Protein AF-A0A562Q9D6-F1 (afdb_monomer_lite)

Radius of gyration: 17.8 Å; chains: 1; bounding box: 29×36×45 Å

pLDDT: mean 79.84, std 12.7, range [39.81, 97.12]

Sequence (45 aa):
MMPGIPERRTHSYVRHGATTLFAALDVASGFVIGKCYKRHRAVES

Secondary structure (DSSP, 8-state):
--TT------TT------PEEEEEE-TTT-PEEEEEE--------

Organism: NCBI:txid990078

Structure (mmCIF, N/CA/C/O backbone):
data_AF-A0A562Q9D6-F1
#
_entry.id   AF-A0A562Q9D6-F1
#
loop_
_atom_site.group_PDB
_atom_site.id
_atom_site.type_symbol
_atom_site.label_atom_id
_atom_site.label_alt_id
_atom_site.label_comp_id
_atom_site.label_asym_id
_atom_site.label_entity_id
_atom_site.label_seq_id
_atom_site.pdbx_PDB_ins_code
_atom_site.Cartn_x
_atom_site.Cartn_y
_atom_site.Cartn_z
_atom_site.occupancy
_atom_site.B_iso_or_equiv
_atom_site.auth_seq_id
_atom_site.auth_comp_id
_atom_site.auth_asym_id
_atom_site.auth_atom_id
_atom_site.pdbx_PDB_model_num
ATOM 1 N N . MET A 1 1 ? 4.012 16.462 -25.132 1.00 69.12 1 MET A N 1
ATOM 2 C CA . MET A 1 1 ? 3.485 15.097 -25.357 1.00 69.12 1 MET A CA 1
ATOM 3 C C . MET A 1 1 ? 2.152 15.217 -26.072 1.00 69.12 1 MET A C 1
ATOM 5 O O . MET A 1 1 ? 1.325 15.994 -25.616 1.00 69.12 1 MET A O 1
ATOM 9 N N . MET A 1 2 ? 1.963 14.520 -27.195 1.00 79.75 2 MET A N 1
ATOM 10 C CA . MET A 1 2 ? 0.672 14.487 -27.888 1.00 79.75 2 MET A CA 1
ATOM 11 C C . MET A 1 2 ? -0.231 13.449 -27.200 1.00 79.75 2 MET A C 1
ATOM 13 O O . MET A 1 2 ? 0.220 12.316 -27.009 1.00 79.75 2 MET A O 1
ATOM 17 N N . PRO A 1 3 ? -1.466 13.796 -26.803 1.00 70.56 3 PRO A N 1
ATOM 18 C CA . PRO A 1 3 ? -2.402 12.829 -26.238 1.00 70.56 3 PRO A CA 1
ATOM 19 C C . PRO A 1 3 ? -2.651 11.692 -27.239 1.00 70.56 3 PRO A C 1
ATOM 21 O O . PRO A 1 3 ? -2.898 11.950 -28.413 1.00 70.56 3 PRO A O 1
ATOM 24 N N . GLY A 1 4 ? -2.567 10.439 -26.789 1.00 80.25 4 GLY A N 1
ATOM 25 C CA . GLY A 1 4 ? -2.868 9.262 -27.617 1.00 80.25 4 GLY A CA 1
ATOM 26 C C . GLY A 1 4 ? -1.683 8.633 -28.359 1.00 80.25 4 GLY A C 1
ATOM 27 O O . GLY A 1 4 ? -1.847 7.556 -28.924 1.00 80.25 4 GLY A O 1
ATOM 28 N N . ILE A 1 5 ? -0.484 9.228 -28.318 1.00 79.00 5 ILE A N 1
ATOM 29 C CA . ILE A 1 5 ? 0.734 8.576 -28.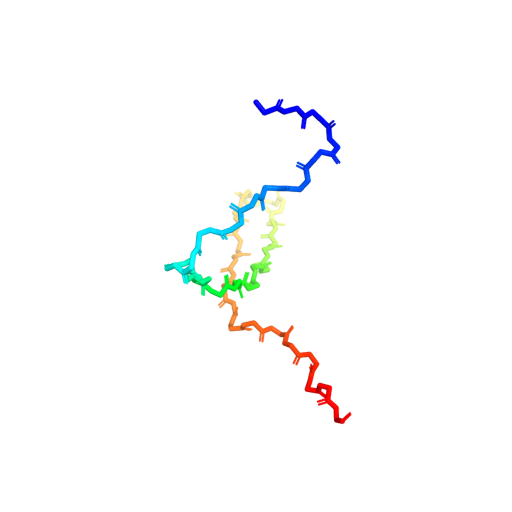825 1.00 79.00 5 ILE A CA 1
ATOM 30 C C . ILE A 1 5 ? 1.465 7.915 -27.646 1.00 79.00 5 ILE A C 1
ATOM 32 O O . ILE A 1 5 ? 1.925 8.634 -26.754 1.00 79.00 5 ILE A O 1
ATOM 36 N N . PRO A 1 6 ? 1.596 6.571 -27.611 1.00 72.62 6 PRO A N 1
ATOM 37 C CA . PRO A 1 6 ? 2.384 5.906 -26.587 1.00 72.62 6 PRO A CA 1
ATOM 38 C C . PRO A 1 6 ? 3.838 6.368 -26.668 1.00 72.62 6 PRO A C 1
ATOM 40 O O . PRO A 1 6 ? 4.433 6.438 -27.744 1.00 72.62 6 PRO A O 1
ATOM 43 N N . GLU A 1 7 ? 4.418 6.672 -25.514 1.00 74.00 7 GLU A N 1
ATOM 44 C CA . GLU A 1 7 ? 5.803 7.108 -25.420 1.00 74.00 7 GLU A CA 1
ATOM 45 C C . GLU A 1 7 ? 6.753 6.039 -25.985 1.00 74.00 7 GLU A C 1
ATOM 47 O O . GLU A 1 7 ? 6.737 4.874 -25.570 1.00 74.00 7 GLU A O 1
ATOM 52 N N . ARG A 1 8 ? 7.590 6.432 -26.956 1.00 71.81 8 ARG A N 1
ATOM 53 C CA . ARG A 1 8 ? 8.638 5.568 -27.512 1.00 71.81 8 ARG A CA 1
ATOM 54 C C . ARG A 1 8 ? 9.672 5.306 -26.422 1.00 71.81 8 ARG A C 1
ATOM 56 O O . ARG A 1 8 ? 10.390 6.212 -26.013 1.00 71.81 8 ARG A O 1
ATOM 63 N N . ARG A 1 9 ? 9.766 4.060 -25.962 1.00 70.94 9 ARG A N 1
ATOM 64 C CA . ARG A 1 9 ? 10.789 3.656 -24.994 1.00 70.94 9 ARG A CA 1
ATOM 65 C C . ARG A 1 9 ? 12.150 3.570 -25.672 1.00 70.94 9 ARG A C 1
ATOM 67 O O . ARG A 1 9 ? 12.299 2.886 -26.680 1.00 70.94 9 ARG A O 1
ATOM 74 N N . THR A 1 10 ? 13.137 4.245 -25.097 1.00 76.00 10 THR A N 1
ATOM 75 C CA . THR A 1 10 ? 14.545 4.137 -25.490 1.00 76.00 10 THR A CA 1
ATOM 76 C C . THR A 1 10 ? 15.055 2.715 -25.235 1.00 76.00 10 THR A C 1
ATOM 78 O O . THR A 1 10 ? 14.636 2.072 -24.275 1.00 76.00 10 THR A O 1
ATOM 81 N N . HIS A 1 11 ? 15.987 2.230 -26.061 1.00 78.56 11 HIS A N 1
ATOM 82 C CA . HIS A 1 11 ? 16.589 0.891 -25.945 1.00 78.56 11 HIS A CA 1
ATOM 83 C C . HIS A 1 11 ? 17.137 0.585 -24.535 1.00 78.56 11 HIS A C 1
ATOM 85 O O . HIS A 1 11 ? 17.059 -0.543 -24.064 1.00 78.56 11 HIS A O 1
ATOM 91 N N . SER A 1 12 ? 17.620 1.605 -23.823 1.00 79.12 12 SER A N 1
ATOM 92 C CA . SER A 1 12 ? 18.176 1.479 -22.468 1.00 79.12 12 SER A CA 1
ATOM 93 C C . SER A 1 12 ? 17.135 1.584 -21.345 1.00 79.12 12 SER A C 1
ATOM 95 O O . SER A 1 12 ? 17.486 1.834 -20.194 1.00 79.12 12 SER A O 1
ATOM 97 N N . TYR A 1 13 ? 15.845 1.456 -21.650 1.00 72.44 13 TYR A N 1
ATOM 98 C CA . TYR A 1 13 ? 14.795 1.626 -20.655 1.00 72.44 13 TYR A CA 1
ATOM 99 C C . TYR A 1 13 ? 14.660 0.399 -19.738 1.00 72.44 13 TYR A C 1
ATOM 101 O O . TYR A 1 13 ? 14.136 -0.645 -20.131 1.00 72.44 13 TYR A O 1
ATOM 109 N N . VAL A 1 14 ? 15.078 0.557 -18.480 1.00 74.38 14 VAL A N 1
ATOM 110 C CA . VAL A 1 14 ? 14.940 -0.454 -17.422 1.00 74.38 14 VAL A CA 1
ATOM 111 C C . VAL A 1 14 ? 13.715 -0.141 -16.557 1.00 74.38 14 VAL A C 1
ATOM 113 O O . VAL A 1 14 ? 13.555 0.966 -16.048 1.00 74.38 14 VAL A O 1
ATOM 116 N N . ARG A 1 15 ? 12.825 -1.124 -16.364 1.00 73.62 15 ARG A N 1
ATOM 117 C CA . ARG A 1 15 ? 11.668 -1.002 -15.456 1.00 73.62 15 ARG A CA 1
ATOM 118 C C . ARG A 1 15 ? 12.075 -1.418 -14.045 1.00 73.62 15 ARG A C 1
ATOM 120 O O . ARG A 1 15 ? 12.343 -2.593 -13.812 1.00 73.62 15 ARG A O 1
ATOM 127 N N . HIS A 1 16 ? 12.002 -0.495 -13.090 1.00 73.56 16 HIS A N 1
ATOM 128 C CA . HIS A 1 16 ? 12.250 -0.746 -11.661 1.00 73.56 16 HIS A CA 1
ATOM 129 C C . HIS A 1 16 ? 11.091 -1.477 -10.957 1.00 73.56 16 HIS A C 1
ATOM 131 O O . HIS A 1 16 ? 10.673 -1.098 -9.869 1.00 73.56 16 HIS A O 1
ATOM 137 N N . GLY A 1 17 ? 10.551 -2.526 -11.588 1.00 71.81 17 GLY A N 1
ATOM 138 C CA . GLY A 1 17 ? 9.439 -3.308 -11.051 1.00 71.81 17 GLY A CA 1
ATOM 139 C C . GLY A 1 17 ? 8.202 -2.467 -10.707 1.00 71.81 17 GLY A C 1
ATOM 140 O O . GLY A 1 17 ? 8.090 -1.297 -11.051 1.00 71.81 17 GLY A O 1
ATOM 141 N N . ALA A 1 18 ? 7.229 -3.096 -10.062 1.00 76.50 18 ALA A N 1
ATOM 142 C CA . ALA A 1 18 ? 6.135 -2.410 -9.388 1.00 76.50 18 ALA A CA 1
ATOM 143 C C . ALA A 1 18 ? 5.934 -3.144 -8.063 1.00 76.50 18 ALA A C 1
ATOM 145 O O . ALA A 1 18 ? 5.892 -4.376 -8.060 1.00 76.50 18 ALA A O 1
ATOM 146 N N . THR A 1 19 ? 5.864 -2.408 -6.962 1.00 83.00 19 THR A N 1
ATOM 147 C CA . THR A 1 19 ? 5.638 -2.956 -5.619 1.00 83.00 19 THR A CA 1
ATOM 148 C C . THR A 1 19 ? 4.165 -2.789 -5.272 1.00 83.00 19 THR A C 1
ATOM 150 O O . THR A 1 19 ? 3.557 -1.786 -5.642 1.00 83.00 19 THR A O 1
ATOM 153 N N . THR A 1 20 ? 3.579 -3.761 -4.578 1.00 83.94 20 THR A N 1
ATOM 154 C CA . THR A 1 20 ? 2.183 -3.674 -4.140 1.00 83.94 20 THR A CA 1
ATOM 155 C C . THR A 1 20 ? 2.136 -3.049 -2.748 1.00 83.94 20 THR A C 1
ATOM 157 O O . THR A 1 20 ? 2.769 -3.568 -1.832 1.00 83.94 20 THR A O 1
ATOM 160 N N . LEU A 1 21 ? 1.399 -1.951 -2.575 1.00 88.62 21 LEU A N 1
ATOM 161 C CA . LEU A 1 21 ? 1.151 -1.325 -1.274 1.00 88.62 21 LEU A CA 1
ATOM 162 C C . LEU A 1 21 ? -0.256 -1.689 -0.793 1.00 88.62 21 LEU A C 1
ATOM 164 O O . LEU A 1 21 ? -1.225 -1.449 -1.508 1.00 88.62 21 LEU A O 1
ATOM 168 N N . PHE A 1 22 ? -0.358 -2.213 0.428 1.00 87.75 22 PHE A N 1
ATOM 169 C CA . PHE A 1 22 ? -1.620 -2.306 1.162 1.00 87.75 22 PHE A CA 1
ATOM 170 C C . PHE A 1 22 ? -1.578 -1.337 2.335 1.00 87.75 22 PHE A C 1
ATOM 172 O O . PHE A 1 22 ? -0.568 -1.281 3.038 1.00 87.75 22 PHE A O 1
ATOM 179 N N . ALA A 1 23 ? -2.661 -0.595 2.548 1.00 92.50 23 ALA A N 1
ATOM 180 C CA . ALA A 1 23 ? -2.794 0.339 3.656 1.00 92.50 23 ALA A CA 1
ATOM 181 C C . ALA A 1 23 ? -4.215 0.300 4.225 1.00 92.50 23 ALA A C 1
ATOM 183 O O . ALA A 1 23 ? -5.181 0.134 3.481 1.00 92.50 23 ALA A O 1
ATOM 184 N N . ALA A 1 24 ? -4.322 0.466 5.538 1.00 94.50 24 AL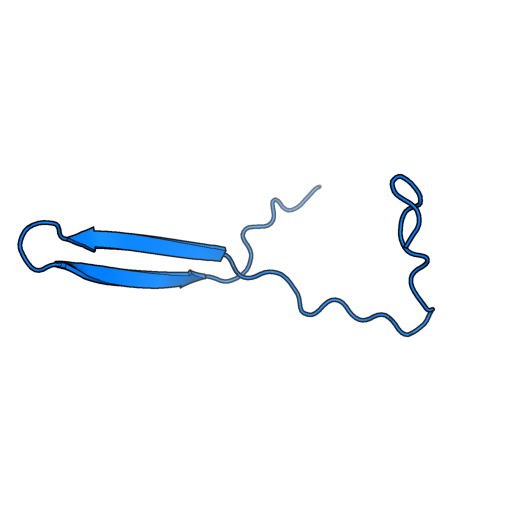A A N 1
ATOM 185 C CA . ALA A 1 24 ? -5.568 0.600 6.273 1.00 94.50 24 ALA A CA 1
ATOM 186 C C . ALA A 1 24 ? -5.472 1.808 7.210 1.00 94.50 24 ALA A C 1
ATOM 188 O O . ALA A 1 24 ? -4.431 2.039 7.825 1.00 94.50 24 ALA A O 1
ATOM 189 N N . LEU A 1 25 ? -6.558 2.568 7.308 1.00 96.31 25 LEU A N 1
ATOM 190 C CA . LEU A 1 25 ? -6.699 3.687 8.233 1.00 96.31 25 LEU A CA 1
ATOM 191 C C . LEU A 1 25 ? -7.488 3.218 9.457 1.00 96.31 25 LEU A C 1
ATOM 193 O O . LEU A 1 25 ? -8.608 2.731 9.307 1.00 96.31 25 LEU A O 1
ATOM 197 N N . ASP A 1 26 ? -6.929 3.399 10.650 1.00 95.06 26 ASP A N 1
ATOM 198 C CA . ASP A 1 26 ? -7.706 3.349 11.883 1.00 95.06 26 ASP A CA 1
ATOM 199 C C . ASP A 1 26 ? -8.407 4.696 12.097 1.00 95.06 26 ASP A C 1
ATOM 201 O O . ASP A 1 26 ? -7.763 5.726 12.287 1.00 95.06 26 ASP A O 1
ATOM 205 N N . VAL A 1 27 ? -9.739 4.693 12.059 1.00 95.12 27 VAL A N 1
ATOM 206 C CA . VAL A 1 27 ? -10.555 5.915 12.136 1.00 95.12 27 VAL A CA 1
ATOM 207 C C . VAL A 1 27 ? -10.553 6.513 13.544 1.00 95.12 27 VAL A C 1
ATOM 209 O O . VAL A 1 27 ? -10.678 7.725 13.688 1.00 95.12 27 VAL A O 1
ATOM 212 N N . ALA A 1 28 ? -10.389 5.687 14.581 1.00 95.75 28 ALA A N 1
ATOM 213 C CA . ALA A 1 28 ? -10.422 6.154 15.964 1.00 95.75 28 ALA A CA 1
ATOM 214 C C . ALA A 1 28 ? -9.149 6.924 16.348 1.00 95.75 28 ALA A C 1
ATOM 216 O O . ALA A 1 28 ? -9.235 7.951 17.018 1.00 95.75 28 ALA A O 1
ATOM 217 N N . SER A 1 29 ? -7.975 6.449 15.915 1.00 96.12 29 SER A N 1
ATOM 218 C CA . SER A 1 29 ? -6.688 7.105 16.194 1.00 96.12 29 SER A CA 1
ATOM 219 C C . SER A 1 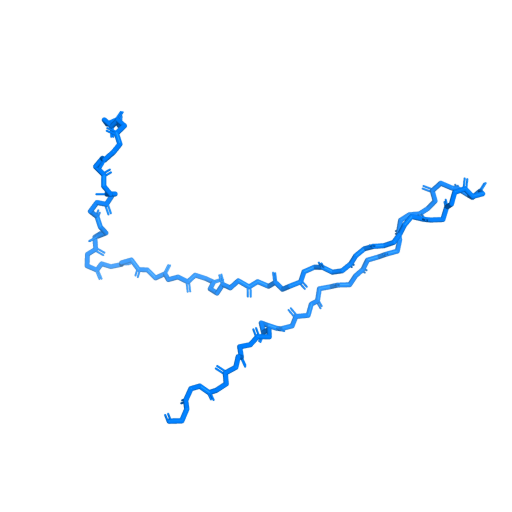29 ? -6.170 7.995 15.060 1.00 96.12 29 SER A C 1
ATOM 221 O O . SER A 1 29 ? -5.264 8.797 15.280 1.00 96.12 29 SER A O 1
ATOM 223 N N . GLY A 1 30 ? -6.700 7.850 13.842 1.00 95.69 30 GLY A N 1
ATOM 224 C CA . GLY A 1 30 ? -6.182 8.505 12.638 1.00 95.69 30 GLY A CA 1
ATOM 225 C C . GLY A 1 30 ? -4.882 7.891 12.102 1.00 95.69 30 GLY A C 1
ATOM 226 O O . GLY A 1 30 ? -4.280 8.442 11.178 1.00 95.69 30 GLY A O 1
ATOM 227 N N . PHE A 1 31 ? -4.422 6.769 12.662 1.00 97.12 31 PHE A N 1
ATOM 228 C CA . PHE A 1 31 ? -3.174 6.131 12.256 1.00 97.12 31 PHE A CA 1
ATOM 229 C C . PHE A 1 31 ? -3.346 5.278 10.994 1.00 97.12 31 PHE A C 1
ATOM 231 O O . PHE A 1 31 ? -4.301 4.513 10.860 1.00 97.12 31 PHE A O 1
ATOM 238 N N . VAL A 1 32 ? -2.382 5.365 10.075 1.00 94.69 32 VAL A N 1
ATOM 239 C CA . VAL A 1 32 ? -2.353 4.543 8.860 1.00 94.69 32 VAL A CA 1
ATOM 240 C C . VAL A 1 32 ? -1.347 3.411 9.026 1.00 94.69 32 VAL A C 1
ATOM 242 O O . VAL A 1 32 ? -0.154 3.639 9.213 1.00 94.69 32 VAL A O 1
ATOM 245 N N . ILE A 1 33 ? -1.824 2.178 8.887 1.00 93.62 33 ILE A N 1
ATOM 246 C CA . ILE A 1 33 ? -1.007 0.966 8.900 1.00 93.62 33 ILE A CA 1
ATOM 247 C C . ILE A 1 33 ? -0.841 0.505 7.457 1.00 93.62 33 ILE A C 1
ATOM 249 O O . ILE A 1 33 ? -1.825 0.177 6.798 1.00 93.62 33 ILE A O 1
ATOM 253 N N . GLY A 1 34 ? 0.395 0.442 6.962 1.00 92.31 34 GLY A N 1
ATOM 254 C CA . GLY A 1 34 ? 0.667 -0.005 5.5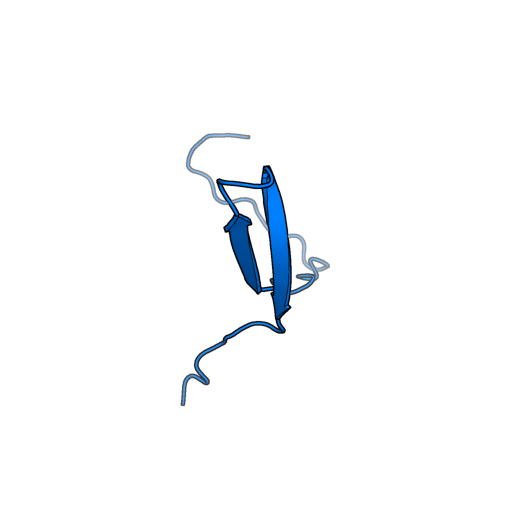98 1.00 92.31 34 GLY A CA 1
ATOM 255 C C . GLY A 1 34 ? 1.885 -0.911 5.476 1.00 92.31 34 GLY A C 1
ATOM 256 O O . GLY A 1 34 ? 2.816 -0.837 6.277 1.00 92.31 34 GLY A O 1
ATOM 257 N N . LYS A 1 35 ? 1.871 -1.786 4.465 1.00 91.38 35 LYS A N 1
ATOM 258 C CA . LYS A 1 35 ? 2.983 -2.680 4.119 1.00 91.38 35 LYS A CA 1
ATOM 259 C C . LYS A 1 35 ? 3.151 -2.791 2.608 1.00 91.38 35 LYS A C 1
ATOM 261 O O . LYS A 1 35 ? 2.187 -2.972 1.862 1.00 91.38 35 LYS A O 1
ATOM 266 N N . CYS A 1 36 ? 4.406 -2.719 2.178 1.00 89.31 36 CYS A N 1
ATOM 267 C CA . CYS A 1 36 ? 4.817 -2.989 0.809 1.00 89.31 36 CYS A CA 1
ATOM 268 C C . CYS A 1 36 ? 5.143 -4.475 0.647 1.00 89.31 36 CYS A C 1
ATOM 270 O O . CYS A 1 36 ? 5.902 -5.040 1.432 1.00 89.31 36 CYS A O 1
ATOM 272 N N . TYR A 1 37 ? 4.618 -5.090 -0.406 1.00 84.12 37 TYR A N 1
ATOM 273 C CA . TYR A 1 37 ? 4.864 -6.482 -0.759 1.00 84.12 37 TYR A CA 1
ATOM 274 C C . TYR A 1 37 ? 5.513 -6.567 -2.133 1.00 84.12 37 TYR A C 1
ATOM 276 O O . TYR A 1 37 ? 5.237 -5.764 -3.033 1.00 84.12 37 TYR A O 1
ATOM 284 N N . LYS A 1 38 ? 6.375 -7.578 -2.306 1.00 79.44 38 LYS A N 1
ATOM 285 C CA . LYS A 1 38 ? 6.896 -7.923 -3.630 1.00 79.44 38 LYS A CA 1
ATOM 286 C C . LYS A 1 38 ? 5.727 -8.175 -4.579 1.00 79.44 38 LYS A C 1
ATOM 288 O O . LYS A 1 38 ? 4.683 -8.684 -4.181 1.00 79.44 38 LYS A O 1
ATOM 293 N N . ARG A 1 39 ? 5.935 -7.789 -5.836 1.00 74.44 39 ARG A N 1
ATOM 294 C CA . ARG A 1 39 ? 4.939 -7.826 -6.905 1.00 74.44 39 ARG A CA 1
ATOM 295 C C . ARG A 1 39 ? 4.166 -9.148 -6.912 1.00 74.44 39 ARG A C 1
ATOM 297 O O . ARG A 1 39 ? 4.750 -10.192 -7.191 1.00 74.44 39 ARG A O 1
ATOM 304 N N . HIS A 1 40 ? 2.855 -9.084 -6.693 1.00 67.62 40 HIS A N 1
ATOM 305 C CA . HIS A 1 40 ? 1.953 -10.192 -7.001 1.00 67.62 40 HIS A CA 1
ATOM 306 C C . HIS A 1 40 ? 1.829 -10.288 -8.531 1.00 67.62 40 HIS A C 1
ATOM 308 O O . HIS A 1 40 ? 1.074 -9.536 -9.146 1.00 67.62 40 HIS A O 1
ATOM 314 N N . ARG A 1 41 ? 2.627 -11.148 -9.177 1.00 64.88 41 ARG A N 1
ATOM 315 C CA . ARG A 1 41 ? 2.424 -11.524 -10.586 1.00 64.88 41 ARG A CA 1
ATOM 316 C C . ARG A 1 41 ? 1.801 -12.920 -10.610 1.00 64.88 41 ARG A C 1
ATOM 318 O O . ARG A 1 41 ? 2.324 -13.813 -9.952 1.00 64.88 41 ARG A O 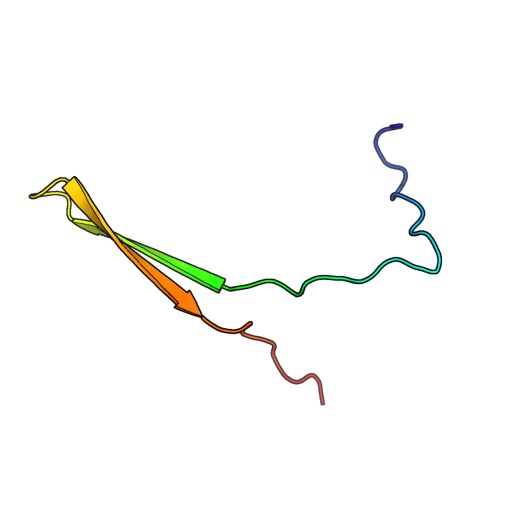1
ATOM 325 N N . ALA A 1 42 ? 0.729 -13.116 -11.377 1.00 63.16 42 ALA A N 1
ATOM 326 C CA . ALA A 1 42 ? 0.359 -14.459 -11.810 1.00 63.16 42 ALA A CA 1
ATOM 327 C C . ALA A 1 42 ? 1.477 -14.972 -12.732 1.00 63.16 42 ALA A C 1
ATOM 329 O O . ALA A 1 42 ? 1.872 -14.274 -13.670 1.00 63.16 42 ALA A O 1
ATOM 330 N N . VAL A 1 43 ? 2.048 -16.138 -12.433 1.00 58.38 43 VAL A N 1
ATOM 331 C CA . VAL A 1 43 ? 2.970 -16.797 -13.362 1.00 58.38 43 VAL A CA 1
ATOM 332 C C . VAL A 1 43 ? 2.113 -17.274 -14.531 1.00 58.38 43 VAL A C 1
ATOM 334 O O . VAL A 1 43 ? 1.348 -18.221 -14.387 1.00 58.38 43 VAL A O 1
ATOM 337 N N . GLU A 1 44 ? 2.162 -16.555 -15.649 1.00 53.91 44 GLU A N 1
ATOM 338 C CA . G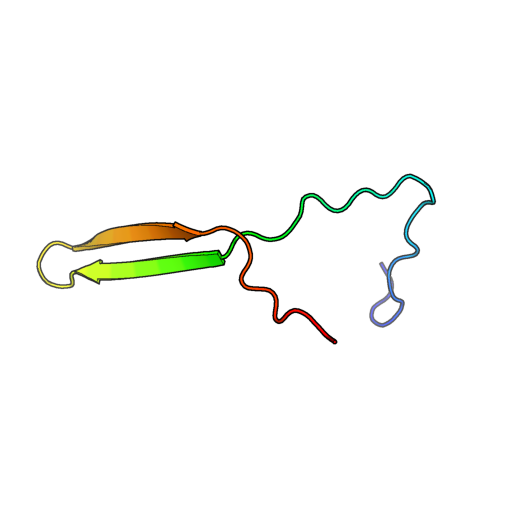LU A 1 44 ? 1.579 -17.027 -16.905 1.00 53.91 44 GLU A CA 1
ATOM 339 C C . GLU A 1 44 ? 2.356 -18.287 -17.303 1.00 53.91 44 GLU A C 1
ATOM 341 O O . GLU A 1 44 ? 3.585 -18.242 -17.401 1.00 53.91 44 GLU A O 1
ATOM 346 N N . SER A 1 45 ? 1.636 -19.409 -17.386 1.00 39.81 45 SER A N 1
ATOM 347 C CA . SER A 1 45 ? 2.149 -20.712 -17.827 1.00 39.81 45 SER A CA 1
ATOM 348 C C . SER A 1 45 ? 2.096 -20.824 -19.342 1.00 39.81 45 SER A C 1
ATOM 350 O O . SER A 1 45 ? 1.165 -20.226 -19.928 1.00 39.81 45 SER A O 1
#

Foldseek 3Di:
DDPPDPDDDDPPDDDPADWDKDWDADPVVRDIDMDIHHDPDDPDD